Protein AF-A0A7J0CDJ8-F1 (afdb_monomer_lite)

Radius of gyration: 24.96 Å; chains: 1; bounding box: 76×37×46 Å

Organism: NCBI:txid284028

Structure (mmCIF, N/CA/C/O backbone):
data_AF-A0A7J0CDJ8-F1
#
_entry.id   AF-A0A7J0CDJ8-F1
#
loop_
_atom_site.group_PDB
_atom_site.id
_atom_site.type_symbol
_atom_site.label_atom_id
_atom_site.label_alt_id
_atom_site.label_comp_id
_atom_site.label_asym_id
_atom_site.label_entity_id
_atom_sit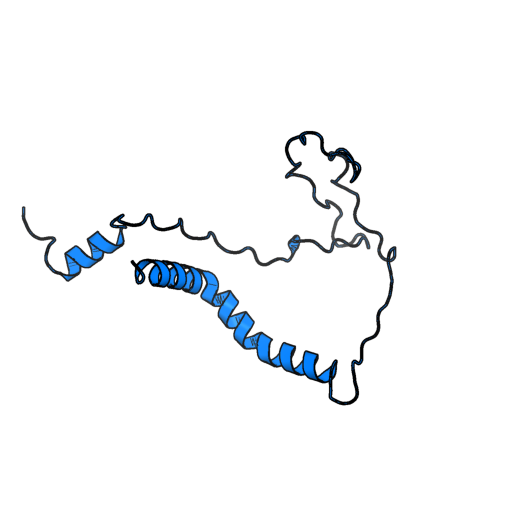e.label_seq_id
_atom_site.pdbx_PDB_ins_code
_atom_site.Cartn_x
_atom_site.Cartn_y
_atom_site.Cartn_z
_atom_site.occupancy
_atom_site.B_iso_or_equiv
_atom_site.auth_seq_id
_atom_site.auth_comp_id
_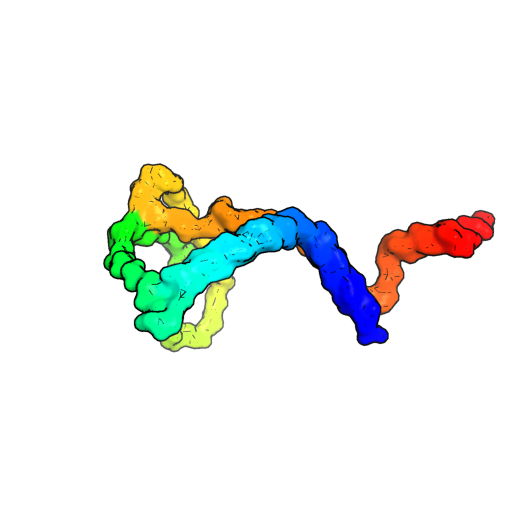atom_site.auth_asym_id
_atom_site.auth_atom_id
_atom_site.pdbx_PDB_model_num
ATOM 1 N N . MET A 1 1 ? 30.421 11.704 -17.267 1.00 54.53 1 MET A N 1
ATOM 2 C CA . MET A 1 1 ? 29.508 11.383 -16.149 1.00 54.53 1 MET A CA 1
ATOM 3 C C . MET A 1 1 ? 28.089 11.197 -16.698 1.00 54.53 1 MET A C 1
ATOM 5 O O . MET A 1 1 ? 27.291 12.108 -16.619 1.00 54.53 1 MET A O 1
ATOM 9 N N . VAL A 1 2 ? 27.813 10.063 -17.357 1.00 60.28 2 VAL A N 1
ATOM 10 C CA . VAL A 1 2 ? 26.460 9.633 -17.811 1.00 60.28 2 VAL A CA 1
ATOM 11 C C . VAL A 1 2 ? 26.430 8.099 -17.899 1.00 60.28 2 VAL A C 1
ATOM 13 O O . VAL A 1 2 ? 25.459 7.470 -17.501 1.00 60.28 2 VAL A O 1
ATOM 16 N N . VAL A 1 3 ? 27.551 7.487 -18.305 1.00 60.47 3 VAL A N 1
ATOM 17 C CA . VAL A 1 3 ? 27.719 6.023 -18.372 1.00 60.47 3 VAL A CA 1
ATOM 18 C C . VAL A 1 3 ? 27.545 5.340 -17.005 1.00 60.47 3 VAL A C 1
ATOM 20 O O . VAL A 1 3 ? 26.930 4.285 -16.938 1.00 60.47 3 VAL A O 1
ATOM 23 N N . ALA A 1 4 ? 27.996 5.962 -15.907 1.00 55.81 4 ALA A N 1
ATOM 24 C CA . ALA A 1 4 ? 27.821 5.424 -14.551 1.00 55.81 4 ALA A CA 1
ATOM 25 C C . ALA A 1 4 ? 26.337 5.257 -14.164 1.00 55.81 4 ALA A C 1
ATOM 27 O O . ALA A 1 4 ? 25.958 4.224 -13.627 1.00 55.81 4 ALA A O 1
ATOM 28 N N . ASN A 1 5 ? 25.478 6.214 -14.537 1.00 61.06 5 ASN A N 1
ATOM 29 C CA . ASN A 1 5 ? 24.036 6.133 -14.277 1.00 61.06 5 ASN A CA 1
ATOM 30 C C . ASN A 1 5 ? 23.378 4.991 -15.070 1.00 61.06 5 ASN A C 1
ATOM 32 O O . ASN A 1 5 ? 22.455 4.337 -14.583 1.00 61.06 5 ASN A O 1
ATOM 36 N N . LEU A 1 6 ? 23.870 4.721 -16.284 1.00 68.00 6 LEU A N 1
ATOM 37 C CA . LEU A 1 6 ? 23.410 3.595 -17.100 1.00 68.00 6 LEU A CA 1
ATOM 38 C C . LEU A 1 6 ? 23.896 2.245 -16.547 1.00 68.00 6 LEU A C 1
ATOM 40 O O . LEU A 1 6 ? 23.146 1.271 -16.613 1.00 68.00 6 LEU A O 1
ATOM 44 N N . LEU A 1 7 ? 25.096 2.183 -15.955 1.00 67.31 7 LEU A N 1
ATOM 45 C CA . LEU A 1 7 ? 25.598 0.977 -15.283 1.00 67.31 7 LEU A CA 1
ATOM 46 C C . LEU A 1 7 ? 24.765 0.634 -14.048 1.00 67.31 7 LEU A C 1
ATOM 48 O O . LEU A 1 7 ? 24.280 -0.489 -13.950 1.00 67.31 7 LEU A O 1
ATOM 52 N N . THR A 1 8 ? 24.496 1.608 -13.175 1.00 66.06 8 THR A N 1
ATOM 53 C CA . THR A 1 8 ? 23.624 1.396 -12.007 1.00 66.06 8 THR A CA 1
ATOM 54 C C . THR A 1 8 ? 22.222 0.958 -12.436 1.00 66.06 8 THR A C 1
ATOM 56 O O . THR A 1 8 ? 21.648 0.039 -11.858 1.00 66.06 8 THR A O 1
ATOM 59 N N . THR A 1 9 ? 21.674 1.549 -13.505 1.00 66.12 9 THR A N 1
ATOM 60 C CA . THR A 1 9 ? 20.367 1.134 -14.049 1.00 66.12 9 THR A CA 1
ATOM 61 C C . THR A 1 9 ? 20.407 -0.304 -14.581 1.00 66.12 9 THR A C 1
ATOM 63 O O . THR A 1 9 ? 19.457 -1.062 -14.383 1.00 66.12 9 THR A O 1
ATOM 66 N N . SER A 1 10 ? 21.518 -0.707 -15.206 1.00 69.94 10 SER A N 1
ATOM 67 C CA . SER A 1 10 ? 21.718 -2.071 -15.708 1.00 69.94 10 SER A CA 1
ATOM 68 C C . SER A 1 10 ? 21.831 -3.090 -14.567 1.00 69.94 10 SER A C 1
ATOM 70 O O . SER A 1 10 ? 21.198 -4.141 -14.625 1.00 69.94 10 SER A O 1
ATOM 72 N N . GLU A 1 11 ? 22.554 -2.771 -13.492 1.00 67.88 11 GLU A N 1
ATOM 73 C CA . GLU A 1 11 ? 22.669 -3.623 -12.296 1.00 67.88 11 GLU A CA 1
ATOM 74 C C . GLU A 1 11 ? 21.319 -3.796 -11.580 1.00 67.88 11 GLU A C 1
ATOM 76 O O . GLU A 1 11 ? 20.941 -4.904 -11.176 1.00 67.88 11 GLU A O 1
ATOM 81 N N . VAL A 1 12 ? 20.530 -2.722 -11.492 1.00 70.56 12 VAL A N 1
ATOM 82 C CA . VAL A 1 12 ? 19.159 -2.781 -10.963 1.00 70.56 12 VAL A CA 1
ATOM 83 C C . VAL A 1 12 ? 18.260 -3.636 -11.861 1.00 70.56 12 VAL A C 1
ATOM 85 O O . VAL A 1 12 ? 17.511 -4.472 -11.355 1.00 70.56 12 VAL A O 1
ATOM 88 N N . ALA A 1 13 ? 18.344 -3.488 -13.185 1.00 72.62 13 ALA A N 1
ATOM 89 C CA . ALA A 1 13 ? 17.556 -4.296 -14.114 1.00 72.62 13 ALA A CA 1
ATOM 90 C C . ALA A 1 13 ? 17.910 -5.792 -14.020 1.00 72.62 13 ALA A C 1
ATOM 92 O O . ALA A 1 13 ? 17.006 -6.626 -13.971 1.00 72.62 13 ALA A O 1
ATOM 93 N N . VAL A 1 14 ? 19.200 -6.137 -13.908 1.00 73.81 14 VAL A N 1
ATOM 94 C CA . VAL A 1 14 ? 19.672 -7.526 -13.740 1.00 73.81 14 VAL A CA 1
ATOM 95 C C . VAL A 1 14 ? 19.138 -8.144 -12.447 1.00 73.81 14 VAL A C 1
ATOM 97 O O . VAL A 1 14 ? 18.567 -9.234 -12.469 1.00 73.81 14 VAL A O 1
ATOM 100 N N . THR A 1 15 ? 19.225 -7.430 -11.322 1.00 71.88 15 THR A N 1
ATOM 101 C CA . THR A 1 15 ? 18.695 -7.923 -10.032 1.00 71.88 15 THR A CA 1
ATOM 102 C C . THR A 1 15 ? 17.163 -8.021 -9.988 1.00 71.88 15 THR A C 1
ATOM 104 O O . THR A 1 15 ? 16.601 -8.623 -9.066 1.00 71.88 15 THR A O 1
ATOM 107 N N . ARG A 1 16 ? 16.466 -7.458 -10.985 1.00 73.06 16 ARG A N 1
ATOM 108 C CA . ARG A 1 16 ? 15.000 -7.425 -11.095 1.00 73.06 16 ARG A CA 1
ATOM 109 C C . ARG A 1 16 ? 14.454 -8.132 -12.342 1.00 73.06 16 ARG A C 1
ATOM 111 O O . ARG A 1 16 ? 13.252 -8.036 -12.574 1.00 73.06 16 ARG A O 1
ATOM 118 N N . GLN A 1 17 ? 15.266 -8.897 -13.080 1.00 79.31 17 GLN A N 1
ATOM 119 C CA . GLN A 1 17 ? 14.851 -9.602 -14.309 1.00 79.31 17 GLN A CA 1
ATOM 120 C C . GLN A 1 17 ? 13.550 -10.393 -14.144 1.00 79.31 17 GLN A C 1
ATOM 122 O O . GLN A 1 17 ? 12.609 -10.174 -14.896 1.00 79.31 17 GLN A O 1
ATOM 127 N N . ARG A 1 18 ? 13.436 -11.211 -13.090 1.00 76.69 18 ARG A N 1
ATOM 128 C CA . ARG A 1 18 ? 12.201 -11.967 -12.802 1.00 76.69 18 ARG A CA 1
ATOM 129 C C . ARG A 1 18 ? 10.969 -11.076 -12.614 1.00 76.69 18 ARG A C 1
ATOM 131 O O . ARG A 1 18 ? 9.868 -11.457 -12.985 1.00 76.69 18 ARG A O 1
ATOM 138 N N . GLY A 1 19 ? 11.142 -9.897 -12.015 1.00 76.06 19 GLY A N 1
ATOM 139 C CA . GLY A 1 19 ? 10.054 -8.933 -11.839 1.00 76.06 19 GLY A CA 1
ATOM 140 C C . GLY A 1 19 ? 9.663 -8.251 -13.149 1.00 76.06 19 GLY A C 1
ATOM 141 O O . GLY A 1 19 ? 8.486 -7.983 -13.362 1.00 76.06 19 GLY A O 1
ATOM 142 N N . LEU A 1 20 ? 10.633 -8.007 -14.033 1.00 83.19 20 LEU A N 1
ATOM 143 C CA . LEU A 1 20 ? 10.390 -7.468 -15.371 1.00 83.19 20 LEU A CA 1
ATOM 144 C C . LEU A 1 20 ? 9.707 -8.496 -16.278 1.00 83.19 20 LEU A C 1
ATOM 146 O O . LEU A 1 20 ? 8.775 -8.137 -16.985 1.00 83.19 20 LEU A O 1
ATOM 150 N N . GLU A 1 21 ? 10.109 -9.765 -16.224 1.00 83.94 21 GLU A N 1
ATOM 151 C CA . GLU A 1 21 ? 9.432 -10.858 -16.934 1.00 83.94 21 GLU A CA 1
ATOM 152 C C . GLU A 1 21 ? 7.970 -10.977 -16.496 1.00 83.94 21 GLU A C 1
ATOM 154 O O . GLU A 1 21 ? 7.069 -10.932 -17.333 1.00 83.94 21 GLU A O 1
ATOM 159 N N . GLU A 1 22 ? 7.721 -11.042 -15.185 1.00 85.75 22 GLU A N 1
ATOM 160 C CA . GLU A 1 22 ? 6.360 -11.101 -14.646 1.00 85.75 22 GLU A CA 1
ATOM 161 C C . GLU A 1 22 ? 5.544 -9.865 -15.047 1.00 85.75 22 GLU A C 1
ATOM 163 O O . GLU A 1 22 ? 4.391 -9.988 -15.463 1.00 85.75 22 GLU A O 1
ATOM 168 N N . LEU A 1 23 ? 6.144 -8.670 -14.992 1.00 86.62 23 LEU A N 1
ATOM 169 C CA . LEU A 1 23 ? 5.497 -7.442 -15.445 1.00 86.62 23 LEU A CA 1
ATOM 170 C C . LEU A 1 23 ? 5.107 -7.538 -16.921 1.00 86.62 23 LEU A C 1
ATOM 172 O O . LEU A 1 23 ? 3.958 -7.274 -17.253 1.00 86.62 23 LEU A O 1
ATOM 176 N N . LEU A 1 24 ? 6.029 -7.930 -17.799 1.00 90.88 24 LEU A N 1
ATOM 177 C CA . LEU A 1 24 ? 5.779 -7.998 -19.240 1.00 90.88 24 LEU A CA 1
ATOM 178 C C . LEU A 1 24 ? 4.738 -9.068 -19.602 1.00 90.88 24 LEU A C 1
ATOM 180 O O . LEU A 1 24 ? 3.965 -8.866 -20.536 1.00 90.88 24 LEU A O 1
ATOM 184 N N . VAL A 1 25 ? 4.657 -10.160 -18.837 1.00 91.69 25 VAL A N 1
ATOM 185 C CA . VAL A 1 25 ? 3.618 -11.192 -18.998 1.00 91.69 25 VAL A CA 1
ATOM 186 C C . VAL A 1 25 ? 2.251 -10.700 -18.510 1.00 91.69 25 VAL A C 1
ATOM 188 O O . VAL A 1 25 ? 1.229 -10.972 -19.142 1.00 91.69 25 VAL A O 1
ATOM 191 N N . LYS A 1 26 ? 2.199 -9.977 -17.386 1.00 89.94 26 LYS A N 1
ATOM 192 C CA . LYS A 1 26 ? 0.935 -9.528 -16.777 1.00 89.94 26 LYS A CA 1
ATOM 193 C C . LYS A 1 26 ? 0.390 -8.240 -17.386 1.00 89.94 26 LYS A C 1
ATOM 195 O O . LYS A 1 26 ? -0.827 -8.052 -17.397 1.00 89.94 26 LYS A O 1
ATOM 200 N N . LEU A 1 27 ? 1.258 -7.368 -17.895 1.00 91.69 27 LEU A N 1
ATOM 201 C CA . LEU A 1 27 ? 0.898 -6.028 -18.355 1.00 91.69 27 LEU A CA 1
ATOM 202 C C . LEU A 1 27 ? -0.201 -6.031 -19.433 1.00 91.69 27 LEU A C 1
ATOM 204 O O . LEU A 1 27 ? -1.160 -5.277 -19.260 1.00 91.69 27 LEU A O 1
ATOM 208 N N . PRO A 1 28 ? -0.166 -6.883 -20.480 1.00 91.06 28 PRO A N 1
ATOM 209 C CA . PRO A 1 28 ? -1.231 -6.907 -21.484 1.00 91.06 28 PRO A CA 1
ATOM 210 C C . PRO A 1 28 ? -2.594 -7.292 -20.901 1.00 91.06 28 PRO A C 1
ATOM 212 O O . PRO A 1 28 ? -3.606 -6.682 -21.235 1.00 91.06 28 PRO A O 1
ATOM 215 N N . ALA A 1 29 ? -2.628 -8.269 -19.990 1.00 89.50 29 ALA A N 1
ATOM 216 C CA . ALA A 1 29 ? -3.866 -8.701 -19.346 1.00 89.50 29 ALA A CA 1
ATOM 217 C C . ALA A 1 29 ? -4.462 -7.595 -18.461 1.00 89.50 29 ALA A C 1
ATOM 219 O O . ALA A 1 29 ? -5.671 -7.373 -18.475 1.00 89.50 29 ALA A O 1
ATOM 220 N N . VAL A 1 30 ? -3.614 -6.865 -17.729 1.00 87.50 30 VAL A N 1
ATOM 221 C CA . VAL A 1 30 ? -4.039 -5.713 -16.917 1.00 87.50 30 VAL A CA 1
ATOM 222 C C . VAL A 1 30 ? -4.549 -4.574 -17.802 1.00 87.50 30 VAL A C 1
ATOM 224 O O . VAL A 1 30 ? -5.585 -3.989 -17.493 1.00 87.50 30 VAL A O 1
ATOM 227 N N . ALA A 1 31 ? -3.872 -4.285 -18.916 1.00 88.00 31 ALA A N 1
ATOM 228 C CA . ALA A 1 31 ? -4.306 -3.264 -19.868 1.00 88.00 31 ALA A CA 1
ATOM 229 C C . ALA A 1 31 ? -5.679 -3.598 -20.480 1.00 88.00 31 ALA A C 1
ATOM 231 O O . ALA A 1 31 ? -6.560 -2.741 -20.514 1.00 88.00 31 ALA A O 1
ATOM 232 N N . ALA A 1 32 ? -5.890 -4.854 -20.886 1.00 87.38 32 ALA A N 1
ATOM 233 C CA . ALA A 1 32 ? -7.174 -5.322 -21.407 1.00 87.38 32 ALA A CA 1
ATOM 234 C C . ALA A 1 32 ? -8.294 -5.245 -20.354 1.00 87.38 32 ALA A C 1
ATOM 236 O O . ALA A 1 32 ? -9.395 -4.784 -20.653 1.00 87.38 32 ALA A O 1
ATOM 237 N N . ALA A 1 33 ? -8.011 -5.637 -19.107 1.00 84.12 33 ALA A N 1
ATOM 238 C CA . ALA A 1 33 ? -8.964 -5.499 -18.007 1.00 84.12 33 ALA A CA 1
ATOM 239 C C . ALA A 1 33 ? -9.325 -4.025 -17.746 1.00 84.12 33 ALA A C 1
ATOM 241 O O . ALA A 1 33 ? -10.499 -3.705 -17.565 1.00 84.12 33 ALA A O 1
ATOM 242 N N . GLY A 1 34 ? -8.341 -3.121 -17.794 1.00 81.06 34 GLY A N 1
ATOM 243 C CA . GLY A 1 34 ? -8.564 -1.678 -17.679 1.00 81.06 34 GLY A CA 1
ATOM 244 C C . GLY A 1 34 ? -9.479 -1.133 -18.778 1.00 81.06 34 GLY A C 1
ATOM 245 O O . GLY A 1 34 ? -10.459 -0.463 -18.467 1.00 81.06 34 GLY A O 1
ATOM 246 N N . ALA A 1 35 ? -9.223 -1.495 -20.037 1.00 82.44 35 ALA A N 1
ATOM 247 C CA . ALA A 1 35 ? -10.055 -1.097 -21.176 1.00 82.44 35 ALA A CA 1
ATOM 248 C C . ALA A 1 35 ? -11.487 -1.666 -21.114 1.00 82.44 35 ALA A C 1
ATOM 250 O O . ALA A 1 35 ? -12.413 -1.075 -21.650 1.00 82.44 35 ALA A O 1
ATOM 251 N N . SER A 1 36 ? -11.695 -2.801 -20.438 1.00 81.00 36 SER A N 1
ATOM 252 C CA . SER A 1 36 ? -13.047 -3.332 -20.195 1.00 81.00 36 SER A CA 1
ATOM 253 C C . SER A 1 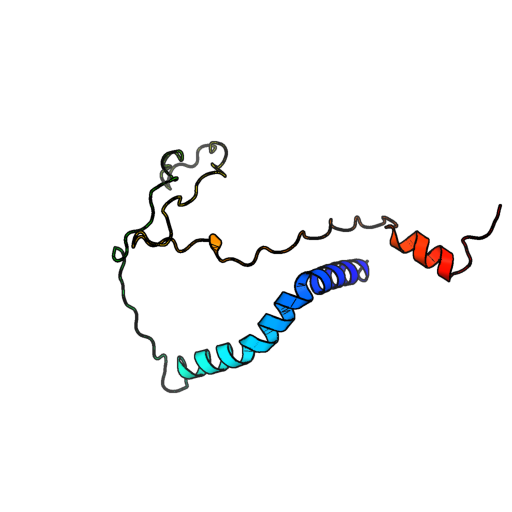36 ? -13.802 -2.608 -19.073 1.00 81.00 36 SER A C 1
ATOM 255 O O . SER A 1 36 ? -15.025 -2.698 -18.994 1.00 81.00 36 SER A O 1
ATOM 257 N N . ALA A 1 37 ? -13.075 -1.922 -18.188 1.00 84.00 37 ALA A N 1
ATOM 258 C CA . ALA A 1 37 ? -13.641 -1.161 -17.082 1.00 84.00 37 ALA A CA 1
ATOM 259 C C . ALA A 1 37 ? -13.867 0.312 -17.443 1.00 84.00 37 ALA A C 1
ATOM 261 O O . ALA A 1 37 ? -14.699 0.957 -16.814 1.00 84.00 37 ALA A O 1
ATOM 262 N N . VAL A 1 38 ? -13.127 0.854 -18.413 1.00 88.00 38 VAL A N 1
ATOM 263 C CA . VAL A 1 38 ? -13.264 2.231 -18.897 1.00 88.00 38 VAL A CA 1
ATOM 264 C C . VAL A 1 38 ? -13.171 2.226 -20.417 1.00 88.00 38 VAL A C 1
ATOM 266 O O . VAL A 1 38 ? -12.116 1.919 -20.971 1.00 88.00 38 VAL A O 1
ATOM 269 N N . ASP A 1 39 ? -14.270 2.587 -21.065 1.00 86.25 39 ASP A N 1
ATOM 270 C CA . ASP A 1 39 ? -14.408 2.682 -22.517 1.00 86.25 39 ASP A CA 1
ATOM 271 C C . ASP A 1 39 ? -15.044 4.031 -22.911 1.00 86.25 39 ASP A C 1
ATOM 273 O O . ASP A 1 39 ? -15.229 4.919 -22.072 1.00 86.25 39 ASP A O 1
ATOM 277 N N . ASP A 1 40 ? -15.356 4.198 -24.197 1.00 86.50 40 ASP A N 1
ATOM 278 C CA . ASP A 1 40 ? -15.960 5.421 -24.741 1.00 86.50 40 ASP A CA 1
ATOM 279 C C . ASP A 1 40 ? -17.381 5.690 -24.196 1.00 86.50 40 ASP A C 1
ATOM 281 O O . ASP A 1 40 ? -17.882 6.812 -24.295 1.00 86.50 40 ASP A O 1
ATOM 285 N N . GLU A 1 41 ? -18.033 4.682 -23.606 1.00 86.75 41 GLU A N 1
ATOM 286 C CA . GLU A 1 41 ? -19.376 4.764 -23.017 1.00 86.75 41 GLU A CA 1
ATOM 287 C C . GLU A 1 41 ? -19.316 5.136 -21.525 1.00 86.75 41 GLU A C 1
ATOM 289 O O . GLU A 1 41 ? -20.301 5.620 -20.956 1.00 86.75 41 GLU A O 1
ATOM 294 N N . GLY A 1 42 ? -18.151 4.967 -20.890 1.00 84.94 42 GLY A N 1
ATOM 295 C CA . GLY A 1 42 ? -17.851 5.445 -19.546 1.00 84.94 42 GLY A CA 1
ATOM 296 C C . GLY A 1 42 ? -17.132 4.415 -18.675 1.00 84.94 42 GLY A C 1
ATOM 297 O O . GLY A 1 42 ? -16.541 3.444 -19.139 1.00 84.94 42 GLY A O 1
ATOM 298 N N . ALA A 1 43 ? -17.154 4.645 -17.360 1.00 88.25 43 ALA A N 1
ATOM 299 C CA . ALA A 1 43 ? -16.516 3.762 -16.388 1.00 88.25 43 ALA A CA 1
ATOM 300 C C . ALA A 1 43 ? -17.527 2.774 -15.782 1.00 88.25 43 ALA A C 1
ATOM 302 O O . ALA A 1 43 ? -18.541 3.171 -15.205 1.00 88.25 43 ALA A O 1
ATOM 303 N N . ARG A 1 44 ? -17.216 1.478 -15.855 1.00 83.75 44 ARG A N 1
ATOM 304 C CA . ARG A 1 44 ? -17.993 0.361 -15.309 1.00 83.75 44 ARG A CA 1
ATOM 305 C C . ARG A 1 44 ? -17.267 -0.231 -14.103 1.00 83.75 44 ARG A C 1
ATOM 307 O O . ARG A 1 44 ? -16.433 -1.123 -14.233 1.00 83.75 44 ARG A O 1
ATOM 314 N N . PHE A 1 45 ? -17.593 0.254 -12.906 1.00 80.69 45 PHE A N 1
ATOM 315 C CA . PHE A 1 45 ? -17.084 -0.309 -11.652 1.00 80.69 45 PHE A CA 1
ATOM 316 C C . PHE A 1 45 ? -18.153 -0.313 -10.555 1.00 80.69 45 PHE A C 1
ATOM 318 O O . PHE A 1 45 ? -19.001 0.573 -10.483 1.00 80.69 45 PHE A O 1
ATOM 325 N N . GLY A 1 46 ? -18.100 -1.323 -9.683 1.00 80.69 46 GLY A N 1
ATOM 326 C CA . GLY A 1 46 ? -18.912 -1.414 -8.470 1.00 80.69 46 GLY A CA 1
ATOM 327 C C . GLY A 1 46 ? -18.025 -1.317 -7.233 1.00 80.69 46 GLY A C 1
ATOM 328 O O . GLY A 1 46 ? -16.977 -1.959 -7.172 1.00 80.69 46 GLY A O 1
ATOM 329 N N . MET A 1 47 ? -18.433 -0.521 -6.244 1.00 76.62 47 MET A N 1
ATOM 330 C CA . MET A 1 47 ? -17.737 -0.403 -4.961 1.00 76.62 47 MET A CA 1
ATOM 331 C C . MET A 1 47 ? -18.591 -1.016 -3.853 1.00 76.62 47 MET A C 1
ATOM 333 O O . MET A 1 47 ? -19.752 -0.653 -3.690 1.00 76.62 47 MET A O 1
ATOM 337 N N . SER A 1 48 ? -17.998 -1.916 -3.069 1.00 78.75 48 SER A N 1
ATOM 338 C CA . SER A 1 48 ? -18.583 -2.407 -1.821 1.00 78.75 48 SER A CA 1
ATOM 339 C C . SER A 1 48 ? -17.826 -1.791 -0.651 1.00 78.75 48 SER A C 1
ATOM 341 O O . SER A 1 48 ? -16.639 -2.057 -0.463 1.00 78.75 48 SER A O 1
ATOM 343 N N . VAL A 1 49 ? -18.492 -0.927 0.112 1.00 74.06 49 VAL A N 1
ATOM 344 C CA . VAL A 1 49 ? -17.895 -0.218 1.250 1.00 74.06 49 VAL A CA 1
ATOM 345 C C . VAL A 1 49 ? -18.001 -1.044 2.533 1.00 74.06 49 VAL A C 1
ATOM 347 O O . VAL A 1 49 ? -18.748 -0.722 3.453 1.00 74.06 49 VAL A O 1
ATOM 350 N N . THR A 1 50 ? -17.243 -2.136 2.613 1.00 72.69 50 THR A N 1
ATOM 351 C CA . THR A 1 50 ? -17.204 -2.989 3.810 1.00 72.69 50 THR A CA 1
ATOM 352 C C . THR A 1 50 ? -16.145 -2.519 4.811 1.00 72.69 50 THR A C 1
ATOM 354 O O . THR A 1 50 ? -15.175 -3.214 5.107 1.00 72.69 50 THR A O 1
ATOM 357 N N . PHE A 1 51 ? -16.325 -1.315 5.364 1.00 70.50 51 PHE A N 1
ATOM 358 C CA . PHE A 1 51 ? -15.362 -0.705 6.301 1.00 70.50 51 PHE A CA 1
ATOM 359 C C . PHE A 1 51 ? -15.076 -1.553 7.550 1.00 70.50 51 PHE A C 1
ATOM 361 O O . PHE A 1 51 ? -14.000 -1.447 8.138 1.00 70.50 51 PHE A O 1
ATOM 368 N N . PHE A 1 52 ? -16.026 -2.402 7.942 1.00 72.25 52 PHE A N 1
ATOM 369 C CA . PHE A 1 52 ? -15.935 -3.249 9.130 1.00 72.25 52 PHE A CA 1
ATOM 370 C C . PHE A 1 52 ? -16.100 -4.738 8.816 1.00 72.25 52 PHE A C 1
ATOM 372 O O . PHE A 1 52 ? -16.208 -5.542 9.738 1.00 72.25 52 PHE A O 1
ATOM 379 N N . GLU A 1 53 ? -16.082 -5.115 7.534 1.00 74.69 53 GLU A N 1
ATOM 380 C CA . GLU A 1 53 ? -16.297 -6.497 7.111 1.00 74.69 53 GLU A CA 1
ATOM 381 C C . GLU A 1 53 ? -15.264 -6.929 6.050 1.00 74.69 53 GLU A C 1
ATOM 383 O O . GLU A 1 53 ? -15.423 -6.664 4.854 1.00 74.69 53 GLU A O 1
ATOM 388 N N . PRO A 1 54 ? -14.172 -7.596 6.461 1.00 74.44 54 PRO A N 1
ATOM 389 C CA . PRO A 1 54 ? -13.790 -7.887 7.844 1.00 74.44 54 PRO A CA 1
ATOM 390 C C . PRO A 1 54 ? -13.132 -6.708 8.575 1.00 74.44 54 PRO A C 1
ATOM 392 O O . PRO A 1 54 ? -12.494 -5.850 7.956 1.00 74.44 54 PRO A O 1
ATOM 395 N N . LEU A 1 55 ? -13.243 -6.717 9.910 1.00 81.69 55 LEU A N 1
ATOM 396 C CA . LEU A 1 55 ? -12.625 -5.729 10.798 1.00 81.69 55 LEU A CA 1
ATOM 397 C C . LEU A 1 55 ? -11.108 -5.601 10.545 1.00 81.69 55 LEU A C 1
ATOM 399 O O . LEU A 1 55 ? -10.439 -6.602 10.251 1.00 81.69 55 LEU A O 1
ATOM 403 N N . PRO A 1 56 ? -10.541 -4.387 10.682 1.00 79.69 56 PRO A N 1
ATOM 404 C CA . PRO A 1 56 ? -9.104 -4.179 10.571 1.00 79.69 56 PRO A CA 1
ATOM 405 C C . PRO A 1 56 ? -8.353 -4.844 11.731 1.00 79.69 56 PRO A C 1
ATOM 407 O O . PRO A 1 56 ? -8.832 -4.916 12.863 1.00 79.69 56 PRO A O 1
ATOM 410 N N . CYS A 1 57 ? -7.132 -5.300 11.459 1.00 83.25 57 CYS A N 1
ATOM 411 C CA . CYS A 1 57 ? -6.265 -5.870 12.481 1.00 83.25 57 CYS A CA 1
ATOM 412 C C . CYS A 1 57 ? -5.703 -4.794 13.419 1.00 83.25 57 CYS A C 1
ATOM 414 O O . CYS A 1 57 ? -4.981 -3.901 12.983 1.00 83.25 57 CYS A O 1
ATOM 416 N N . THR A 1 58 ? -5.968 -4.924 14.718 1.00 87.19 58 THR A N 1
ATOM 417 C CA . THR A 1 58 ? -5.409 -4.052 15.769 1.00 87.19 58 THR A CA 1
ATOM 418 C C . THR A 1 58 ? -4.334 -4.747 16.613 1.00 87.19 58 THR A C 1
ATOM 420 O O . THR A 1 58 ? -3.536 -4.091 17.288 1.00 87.19 58 THR A O 1
ATOM 423 N N . ALA A 1 59 ? -4.257 -6.078 16.551 1.00 88.69 59 ALA A N 1
ATOM 424 C CA . ALA A 1 59 ? -3.265 -6.861 17.274 1.00 88.69 59 ALA A CA 1
ATOM 425 C C . ALA A 1 59 ? -1.841 -6.528 16.796 1.00 88.69 59 ALA A C 1
ATOM 427 O O . ALA A 1 59 ? -1.553 -6.595 15.604 1.00 88.69 59 ALA A O 1
ATOM 428 N N . GLY A 1 60 ? -0.938 -6.217 17.733 1.00 88.12 60 GLY A N 1
ATOM 429 C CA . GLY A 1 60 ? 0.463 -5.869 17.446 1.00 88.12 60 GLY A CA 1
ATOM 430 C C . GLY A 1 60 ? 0.746 -4.368 17.286 1.00 88.12 60 GLY A C 1
ATOM 431 O O . GLY A 1 60 ? 1.910 -3.977 17.200 1.00 88.12 60 GLY A O 1
ATOM 432 N N . TYR A 1 61 ? -0.288 -3.517 17.333 1.00 88.00 61 TYR A N 1
ATOM 433 C CA . TYR A 1 61 ? -0.150 -2.052 17.281 1.00 88.00 61 TYR A CA 1
ATOM 434 C C . TYR A 1 61 ? -0.155 -1.364 18.655 1.00 88.00 61 TYR A C 1
ATOM 436 O O . TYR A 1 61 ? 0.187 -0.190 18.742 1.00 88.00 61 TYR A O 1
ATOM 444 N N . GLY A 1 62 ? -0.478 -2.079 19.740 1.00 88.50 62 GLY A N 1
ATOM 445 C CA . GLY A 1 62 ? -0.622 -1.497 21.086 1.00 88.50 62 GLY A CA 1
ATOM 446 C C . GLY A 1 62 ? 0.647 -0.870 21.684 1.00 88.50 62 GLY A C 1
ATOM 447 O O . GLY A 1 62 ? 0.555 -0.120 22.646 1.00 88.50 62 GLY A O 1
ATOM 448 N N . GLY A 1 63 ? 1.826 -1.141 21.114 1.00 86.88 63 GLY A N 1
ATOM 449 C C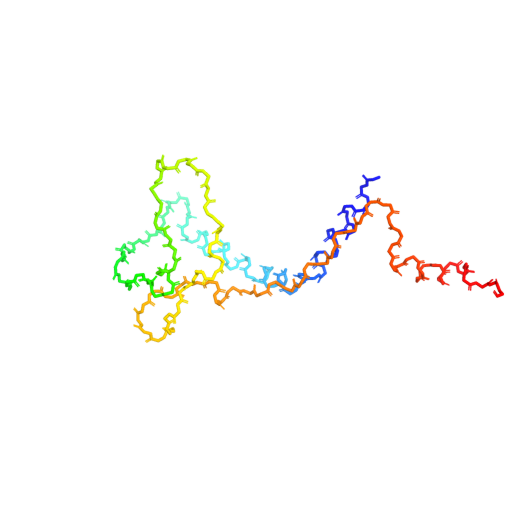A . GLY A 1 63 ? 3.085 -0.493 21.504 1.00 86.88 63 GLY A CA 1
ATOM 450 C C . GLY A 1 63 ? 3.328 0.871 20.846 1.00 86.88 63 GLY A C 1
ATOM 451 O O . GLY A 1 63 ? 4.371 1.476 21.080 1.00 86.88 63 GLY A O 1
ATOM 452 N N . THR A 1 64 ? 2.418 1.338 19.988 1.00 87.81 64 THR A N 1
ATOM 453 C CA . THR A 1 64 ? 2.517 2.639 19.321 1.00 87.81 64 THR A CA 1
ATOM 454 C C . THR A 1 64 ? 1.661 3.660 20.060 1.00 87.81 64 THR A C 1
ATOM 456 O O . THR A 1 64 ? 0.447 3.504 20.169 1.00 87.81 64 THR A O 1
ATOM 459 N N . THR A 1 65 ? 2.285 4.733 20.539 1.00 86.69 65 THR A N 1
ATOM 460 C CA . THR A 1 65 ? 1.565 5.853 21.151 1.00 86.69 65 THR A CA 1
ATOM 461 C C . THR A 1 65 ? 0.783 6.615 20.086 1.00 86.69 65 THR A C 1
ATOM 463 O O . THR A 1 65 ? 1.352 7.040 19.079 1.00 86.69 65 THR A O 1
ATOM 466 N N . TYR A 1 66 ? -0.514 6.812 20.316 1.00 86.06 66 TYR A N 1
ATOM 467 C CA . TYR A 1 66 ? -1.349 7.648 19.459 1.00 86.06 66 TYR A CA 1
ATOM 468 C C . TYR A 1 66 ? -0.855 9.100 19.482 1.00 86.06 66 TYR A C 1
ATOM 470 O O . TYR A 1 66 ? -0.661 9.674 20.554 1.00 86.06 66 TYR A O 1
ATOM 478 N N . ARG A 1 67 ? -0.692 9.699 18.299 1.00 87.19 67 ARG A N 1
ATOM 479 C CA . ARG A 1 67 ? -0.465 11.138 18.138 1.00 87.19 67 ARG A CA 1
ATOM 480 C C . ARG A 1 67 ? -1.598 11.752 17.341 1.00 87.19 67 ARG A C 1
ATOM 482 O O . ARG A 1 67 ? -2.053 11.191 16.348 1.00 87.19 67 ARG A O 1
ATOM 489 N N . ASN A 1 68 ? -2.043 12.913 17.799 1.00 89.56 68 ASN A N 1
ATOM 490 C CA . ASN A 1 68 ? -3.041 13.696 17.094 1.00 89.56 68 ASN A CA 1
ATOM 491 C C . ASN A 1 68 ? -2.414 14.347 15.847 1.00 89.56 68 ASN A C 1
ATOM 493 O O . ASN A 1 68 ? -1.250 14.729 15.879 1.00 89.56 68 ASN A O 1
ATOM 497 N N . GLY A 1 69 ? -3.183 14.520 14.769 1.00 86.69 69 GLY A N 1
ATOM 498 C CA . GLY A 1 69 ? -2.693 15.153 13.535 1.00 86.69 69 GLY A CA 1
ATOM 499 C C . GLY A 1 69 ? -2.314 16.635 13.673 1.00 86.69 69 GLY A C 1
ATOM 500 O O . GLY A 1 69 ? -1.660 17.176 12.790 1.00 86.69 69 GLY A O 1
ATOM 501 N N . LEU A 1 70 ? -2.707 17.287 14.770 1.00 94.12 70 LEU A N 1
ATOM 502 C CA . LEU A 1 70 ? -2.328 18.664 15.099 1.00 94.12 70 LEU A CA 1
ATOM 503 C C . LEU A 1 70 ? -1.052 18.747 15.954 1.00 94.12 70 LEU A C 1
ATOM 505 O O . LEU A 1 70 ? -0.562 19.843 16.214 1.00 94.12 70 LEU A O 1
ATOM 509 N N . ASP A 1 71 ? -0.522 17.612 16.415 1.00 88.19 71 ASP A N 1
ATOM 510 C CA . ASP A 1 71 ? 0.702 17.561 17.209 1.00 88.19 71 ASP A CA 1
ATOM 511 C C . ASP A 1 71 ? 1.935 17.637 16.297 1.00 88.19 71 ASP A C 1
ATOM 513 O O . ASP A 1 71 ? 2.301 16.672 15.626 1.00 88.19 71 ASP A O 1
ATOM 517 N N . THR A 1 72 ? 2.577 18.804 16.287 1.00 90.00 72 THR A N 1
ATOM 518 C CA . THR A 1 72 ? 3.792 19.095 15.509 1.00 90.00 72 THR A CA 1
ATOM 519 C C . THR A 1 72 ? 5.073 19.021 16.344 1.00 90.00 72 THR A C 1
ATOM 521 O O . THR A 1 72 ? 6.147 19.399 15.870 1.00 90.00 72 THR A O 1
ATOM 524 N N . THR A 1 73 ? 4.991 18.549 17.593 1.00 89.94 73 THR A N 1
ATOM 525 C CA . THR A 1 73 ? 6.171 18.405 18.454 1.00 89.94 73 THR A CA 1
ATOM 526 C C . THR A 1 73 ? 7.104 17.301 17.937 1.00 89.94 73 THR A C 1
ATOM 528 O O . THR A 1 73 ? 6.653 16.383 17.245 1.00 89.94 73 THR A O 1
ATOM 531 N N . PRO A 1 74 ? 8.409 17.335 18.277 1.00 87.62 74 PRO A N 1
ATOM 532 C CA . PRO A 1 74 ? 9.344 16.284 17.884 1.00 87.62 74 PRO A CA 1
ATOM 533 C C . PRO A 1 74 ? 8.819 14.880 18.228 1.00 87.62 74 PRO A C 1
ATOM 535 O O . PRO A 1 74 ? 8.367 14.617 19.351 1.00 87.62 74 PRO A O 1
ATOM 538 N N . SER A 1 75 ? 8.854 13.971 17.247 1.00 79.94 75 SER A N 1
ATOM 539 C CA . SER A 1 75 ? 8.315 12.624 17.422 1.00 79.94 75 SER A CA 1
ATOM 540 C C . SER A 1 75 ? 9.273 11.733 18.209 1.00 79.94 75 SER A C 1
ATOM 542 O O . SER A 1 75 ? 10.493 11.830 18.088 1.00 79.94 75 SER A O 1
ATOM 544 N N . ALA A 1 76 ? 8.713 10.788 18.968 1.00 82.38 76 ALA A N 1
ATOM 545 C CA . ALA A 1 76 ? 9.490 9.648 19.437 1.00 82.38 76 ALA A CA 1
ATOM 546 C C . ALA A 1 76 ? 9.989 8.829 18.224 1.00 82.38 76 ALA A C 1
ATOM 548 O O . ALA A 1 76 ? 9.410 8.945 17.134 1.00 82.38 76 ALA A O 1
ATOM 549 N N . PRO A 1 77 ? 11.028 7.991 18.388 1.00 86.50 77 PRO A N 1
ATOM 550 C CA . PRO A 1 77 ? 11.451 7.074 17.339 1.00 86.50 77 PRO A CA 1
ATOM 551 C C . PRO A 1 77 ? 10.281 6.216 16.841 1.00 86.50 77 PRO A C 1
ATOM 553 O O . PRO A 1 77 ? 9.476 5.722 17.634 1.00 86.50 77 PRO A O 1
ATOM 556 N N . VAL A 1 78 ? 10.191 6.031 15.523 1.00 87.06 78 VAL A N 1
ATOM 557 C CA . VAL A 1 78 ? 9.137 5.224 14.897 1.00 87.06 78 VAL A CA 1
ATOM 558 C C . VAL A 1 78 ? 9.203 3.786 15.412 1.00 87.06 78 VAL A C 1
ATOM 560 O O . VAL A 1 78 ? 10.259 3.151 15.396 1.00 87.06 78 VAL A O 1
ATOM 563 N N . ASN A 1 79 ? 8.056 3.243 15.828 1.00 87.50 79 ASN A N 1
ATOM 564 C CA . ASN A 1 79 ? 7.946 1.840 16.206 1.00 87.50 79 ASN A CA 1
ATOM 565 C C . ASN A 1 79 ? 8.017 0.940 14.960 1.00 87.50 79 ASN A C 1
ATOM 567 O O . ASN A 1 79 ? 7.000 0.598 14.359 1.00 87.50 79 ASN A O 1
ATOM 571 N N . THR A 1 80 ? 9.222 0.502 14.602 1.00 88.44 80 THR A N 1
ATOM 572 C CA . THR A 1 80 ? 9.470 -0.400 13.462 1.00 88.44 80 THR A CA 1
ATOM 573 C C . THR A 1 80 ? 8.963 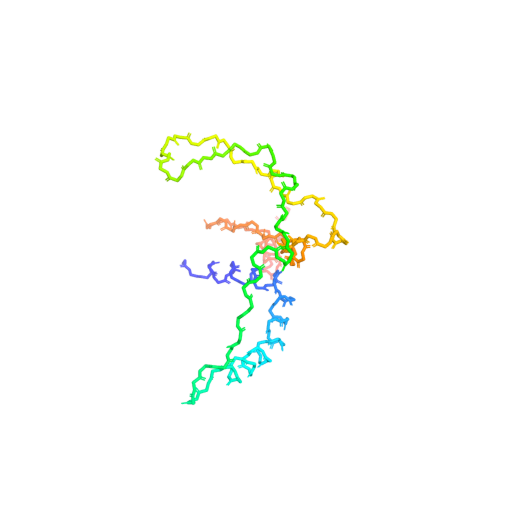-1.828 13.679 1.00 88.44 80 THR A C 1
ATOM 575 O O . THR A 1 80 ? 8.958 -2.629 12.746 1.00 88.44 80 THR A O 1
ATOM 578 N N . ARG A 1 81 ? 8.520 -2.169 14.898 1.00 86.00 81 ARG A N 1
ATOM 579 C CA . ARG A 1 81 ? 7.929 -3.479 15.213 1.00 86.00 81 ARG A CA 1
ATOM 580 C C . ARG A 1 81 ? 6.408 -3.500 15.054 1.00 86.00 81 ARG A C 1
ATOM 582 O O . ARG A 1 81 ? 5.832 -4.581 15.161 1.00 86.00 81 ARG A O 1
ATOM 589 N N . ALA A 1 82 ? 5.766 -2.353 14.819 1.00 88.06 82 ALA A N 1
ATOM 590 C CA . ALA A 1 82 ? 4.321 -2.263 14.640 1.00 88.06 82 ALA A CA 1
ATOM 591 C C . ALA A 1 82 ? 3.885 -3.003 13.365 1.00 88.06 82 ALA A C 1
ATOM 593 O O . ALA A 1 82 ? 4.217 -2.605 12.249 1.00 88.06 82 ALA A O 1
ATOM 594 N N . ARG A 1 83 ? 3.141 -4.097 13.539 1.00 85.44 83 ARG A N 1
ATOM 595 C CA . ARG A 1 83 ? 2.572 -4.907 12.454 1.00 85.44 83 ARG A CA 1
ATOM 596 C C . ARG A 1 83 ? 1.385 -5.703 12.969 1.00 85.44 83 ARG A C 1
ATOM 598 O O . ARG A 1 83 ? 1.345 -6.038 14.151 1.00 85.44 83 ARG A O 1
ATOM 605 N N . CYS A 1 84 ? 0.480 -6.071 12.069 1.00 85.56 84 CYS A N 1
ATOM 606 C CA . CYS A 1 84 ? -0.546 -7.051 12.389 1.00 85.56 84 CYS A CA 1
ATOM 607 C C . CYS A 1 84 ? 0.095 -8.403 12.750 1.00 85.56 84 CYS A C 1
ATOM 609 O O . CYS A 1 84 ? 0.920 -8.916 11.992 1.00 85.56 84 CYS A O 1
ATOM 611 N N . VAL A 1 85 ? -0.293 -8.975 13.894 1.00 87.19 85 VAL A N 1
ATOM 612 C CA . VAL A 1 85 ? 0.155 -10.311 14.348 1.00 87.19 85 VAL A CA 1
ATOM 613 C C . VAL A 1 85 ? -0.951 -11.370 14.323 1.00 87.19 85 VAL A C 1
ATOM 615 O O . VAL A 1 85 ? -0.710 -12.516 14.696 1.00 87.19 85 VAL A O 1
ATOM 618 N N . SER A 1 86 ? -2.163 -11.012 13.889 1.00 85.62 86 SER A N 1
ATOM 619 C CA . SER A 1 86 ? -3.263 -11.968 13.738 1.00 85.62 86 SER A CA 1
ATOM 620 C C . SER A 1 86 ? -2.951 -13.019 12.669 1.00 85.62 86 SER A C 1
ATOM 622 O O . SER A 1 86 ? -2.363 -12.715 11.631 1.00 85.62 86 SER A O 1
ATOM 624 N N . SER A 1 87 ? -3.379 -14.262 12.904 1.00 82.44 87 SER A N 1
ATOM 625 C CA . SER A 1 87 ? -3.226 -15.347 11.928 1.00 82.44 87 SER A CA 1
ATOM 626 C C . SER A 1 87 ? -4.107 -15.112 10.685 1.00 82.44 87 SER A C 1
ATOM 628 O O . SER A 1 87 ? -5.241 -14.640 10.836 1.00 82.44 87 SER A O 1
ATOM 630 N N . PRO A 1 88 ? -3.653 -15.478 9.466 1.00 72.62 88 PRO A N 1
ATOM 631 C CA . PRO A 1 88 ? -4.420 -15.296 8.231 1.00 72.62 88 PRO A CA 1
ATOM 632 C C . PRO A 1 88 ? -5.803 -15.963 8.194 1.00 72.62 88 PRO A C 1
ATOM 634 O O . PRO A 1 88 ? -6.659 -15.537 7.427 1.00 72.62 88 PRO A O 1
ATOM 637 N N . GLY A 1 89 ? -6.046 -16.981 9.027 1.00 73.12 89 GLY A N 1
ATOM 638 C CA . GLY A 1 89 ? -7.325 -17.703 9.096 1.00 73.12 89 GLY A CA 1
ATOM 639 C C . GLY A 1 89 ? -8.361 -17.112 10.060 1.00 73.12 89 GLY A C 1
ATOM 640 O O . GLY A 1 89 ? -9.396 -17.725 10.282 1.00 73.12 89 GLY A O 1
ATOM 641 N N . THR A 1 90 ? -8.090 -15.956 10.670 1.00 74.94 90 THR A N 1
ATOM 642 C CA . THR A 1 90 ? -8.935 -15.388 11.743 1.00 74.94 90 THR A CA 1
ATOM 643 C C . THR A 1 90 ? -10.168 -14.629 11.248 1.00 74.94 90 THR A C 1
ATOM 645 O O . THR A 1 90 ? -10.931 -14.124 12.064 1.00 74.94 90 THR A O 1
ATOM 648 N N . GLY A 1 91 ? -10.362 -14.504 9.931 1.00 72.38 91 GLY A N 1
ATOM 649 C CA . GLY A 1 91 ? -11.433 -13.678 9.365 1.00 72.38 91 GLY A CA 1
ATOM 650 C C . GLY A 1 91 ? -11.230 -12.176 9.587 1.00 72.38 91 GLY A C 1
ATOM 651 O O . GLY A 1 91 ? -12.142 -11.406 9.335 1.00 72.38 91 GLY A O 1
ATOM 652 N N . ILE A 1 92 ? -10.050 -11.749 10.047 1.00 77.06 92 ILE A N 1
ATOM 653 C CA . ILE A 1 92 ? -9.636 -10.345 10.165 1.00 77.06 92 ILE A CA 1
ATOM 654 C C . ILE A 1 92 ? -8.932 -9.937 8.871 1.00 77.06 92 ILE A C 1
ATOM 656 O O . ILE A 1 92 ? -8.204 -10.733 8.273 1.00 77.06 92 ILE A O 1
ATOM 660 N N . ASN A 1 93 ? -9.103 -8.681 8.449 1.00 70.31 93 ASN A N 1
ATOM 661 C CA . ASN A 1 93 ? -8.385 -8.131 7.301 1.00 70.31 93 ASN A CA 1
ATOM 662 C C . ASN A 1 93 ? -6.878 -8.047 7.616 1.00 70.31 93 ASN A C 1
ATOM 664 O O . ASN A 1 93 ? -6.369 -7.047 8.120 1.00 70.31 93 ASN A O 1
ATOM 668 N N . VAL A 1 94 ? -6.149 -9.119 7.304 1.00 70.19 94 VAL A N 1
ATOM 669 C CA . VAL A 1 94 ? -4.681 -9.212 7.362 1.00 70.19 94 VAL A CA 1
ATOM 670 C C . VAL A 1 94 ? -4.032 -8.778 6.040 1.00 70.19 94 VAL A C 1
ATOM 672 O O . VAL A 1 94 ? -2.942 -9.240 5.699 1.00 70.19 94 VAL A O 1
ATOM 675 N N . ARG A 1 95 ? -4.694 -7.911 5.251 1.00 61.78 95 ARG A N 1
ATOM 676 C CA . ARG A 1 95 ? -4.092 -7.325 4.041 1.00 61.78 95 ARG A CA 1
ATOM 677 C C . ARG A 1 95 ? -2.854 -6.538 4.459 1.00 61.78 95 ARG A C 1
ATOM 679 O O . ARG A 1 95 ? -2.943 -5.437 4.985 1.00 61.78 95 ARG A O 1
ATOM 686 N N . GLY A 1 96 ? -1.694 -7.138 4.244 1.00 61.94 96 GLY A N 1
ATOM 687 C CA . GLY A 1 96 ? -0.406 -6.585 4.621 1.00 61.94 96 GLY A CA 1
ATOM 688 C C . GLY A 1 96 ? 0.692 -7.089 3.699 1.00 61.94 96 GLY A C 1
ATOM 689 O O . GLY A 1 96 ? 0.490 -7.990 2.882 1.00 61.94 96 GLY A O 1
ATOM 690 N N . SER A 1 97 ? 1.882 -6.522 3.865 1.00 57.56 97 SER A N 1
ATOM 691 C CA . SER A 1 97 ? 3.092 -6.810 3.083 1.00 57.56 97 SER A CA 1
ATOM 692 C C . SER A 1 97 ? 3.613 -8.249 3.200 1.00 57.56 97 SER A C 1
ATOM 694 O O . SER A 1 97 ? 4.641 -8.571 2.616 1.00 57.56 97 SER A O 1
ATOM 696 N N . ALA A 1 98 ? 2.910 -9.139 3.906 1.00 60.66 98 ALA A N 1
ATOM 697 C CA . ALA A 1 98 ? 3.266 -10.549 4.038 1.00 60.66 98 ALA A CA 1
ATOM 698 C C . ALA A 1 98 ? 3.363 -11.275 2.683 1.00 60.66 98 ALA A C 1
ATOM 700 O O . ALA A 1 98 ? 4.199 -12.163 2.538 1.00 60.66 98 ALA A O 1
ATOM 701 N N . ASN A 1 99 ? 2.555 -10.864 1.698 1.00 61.28 99 ASN A N 1
ATOM 702 C CA . ASN A 1 99 ? 2.578 -11.401 0.331 1.00 61.28 99 ASN A CA 1
ATOM 703 C C . ASN A 1 99 ? 3.321 -10.499 -0.663 1.00 61.28 99 ASN A C 1
ATOM 705 O O . ASN A 1 99 ? 3.339 -10.793 -1.857 1.00 61.28 99 ASN A O 1
ATOM 709 N N . ALA A 1 100 ? 3.908 -9.389 -0.205 1.00 62.09 100 ALA A N 1
ATOM 710 C CA . ALA A 1 100 ? 4.724 -8.571 -1.085 1.00 62.09 100 ALA A CA 1
ATOM 711 C C . ALA A 1 100 ? 5.968 -9.386 -1.478 1.00 62.09 100 ALA A C 1
ATOM 713 O O . ALA A 1 100 ? 6.641 -9.924 -0.589 1.00 62.09 100 ALA A O 1
ATOM 714 N N . PRO A 1 101 ? 6.294 -9.493 -2.780 1.00 60.69 101 PRO A N 1
ATOM 715 C CA . PRO A 1 101 ? 7.546 -10.093 -3.204 1.00 60.69 101 PRO A CA 1
ATOM 716 C C . PRO A 1 101 ? 8.691 -9.399 -2.471 1.00 60.69 101 PRO A C 1
ATOM 718 O O . PRO A 1 101 ? 8.821 -8.174 -2.519 1.00 60.69 101 PRO A O 1
ATOM 721 N N . ARG A 1 102 ? 9.521 -10.166 -1.760 1.00 65.94 102 ARG A N 1
ATOM 722 C CA . ARG A 1 102 ? 10.728 -9.594 -1.168 1.00 65.94 102 ARG A CA 1
ATOM 723 C C . ARG A 1 102 ? 11.663 -9.269 -2.319 1.00 65.94 102 ARG A C 1
ATOM 725 O O . ARG A 1 102 ? 12.136 -10.175 -3.005 1.00 65.94 102 ARG A O 1
ATOM 732 N N . GLY A 1 103 ? 11.909 -7.983 -2.545 1.00 60.41 103 GLY A N 1
ATOM 733 C CA . GLY A 1 103 ? 12.993 -7.577 -3.421 1.00 60.41 103 GLY A CA 1
ATOM 734 C C . GLY A 1 103 ? 14.292 -8.141 -2.854 1.00 60.41 103 GLY A C 1
ATOM 735 O O . GLY A 1 103 ? 14.599 -7.902 -1.689 1.00 60.41 103 GLY A O 1
ATOM 736 N N . GLY A 1 104 ? 15.045 -8.897 -3.659 1.00 66.56 104 GLY A N 1
ATOM 737 C CA . GLY A 1 104 ? 16.436 -9.218 -3.333 1.00 66.56 104 GLY A CA 1
ATOM 738 C C . GLY A 1 104 ? 17.230 -7.940 -3.016 1.00 66.56 104 GLY A C 1
ATOM 739 O O . GLY A 1 104 ? 16.784 -6.855 -3.432 1.00 66.56 104 GLY A O 1
ATOM 740 N N . PRO A 1 105 ? 18.349 -8.058 -2.274 1.00 64.88 105 PRO A N 1
ATOM 741 C CA . PRO A 1 105 ? 19.154 -6.915 -1.857 1.00 64.88 105 PRO A CA 1
ATOM 742 C C . PRO A 1 105 ? 19.484 -6.038 -3.065 1.00 64.88 105 PRO A C 1
ATOM 744 O O . PRO A 1 105 ? 19.836 -6.546 -4.131 1.00 64.88 105 PRO A O 1
ATOM 747 N N . VAL A 1 106 ? 19.296 -4.729 -2.910 1.00 62.44 106 VAL A N 1
ATOM 748 C CA . VAL A 1 106 ? 19.772 -3.762 -3.901 1.00 62.44 106 VAL A CA 1
ATOM 749 C C . VAL A 1 106 ? 21.298 -3.745 -3.774 1.00 62.44 106 VAL A C 1
ATOM 751 O O . VAL A 1 106 ? 21.778 -3.679 -2.642 1.00 62.44 106 VAL A O 1
ATOM 754 N N . PRO A 1 107 ? 22.058 -3.862 -4.875 1.00 67.00 107 PRO A N 1
ATOM 755 C CA . PRO A 1 107 ? 23.503 -3.675 -4.829 1.00 67.00 107 PRO A CA 1
ATOM 756 C C . PRO A 1 107 ? 23.839 -2.312 -4.221 1.00 67.00 107 PRO A C 1
ATOM 758 O O . PRO A 1 107 ? 23.115 -1.342 -4.454 1.00 67.00 107 PRO A O 1
ATOM 761 N N . GLU A 1 108 ? 24.917 -2.239 -3.444 1.00 72.38 108 GLU A N 1
ATOM 762 C CA . GLU A 1 108 ? 25.386 -0.961 -2.909 1.00 72.38 108 GLU A CA 1
ATOM 763 C C . GLU A 1 108 ? 25.645 0.019 -4.067 1.00 72.38 108 GLU A C 1
ATOM 765 O O . GLU A 1 108 ? 26.262 -0.377 -5.063 1.00 72.38 108 GLU A O 1
ATOM 770 N N . PRO A 1 109 ? 25.163 1.276 -3.987 1.00 65.00 109 PRO A N 1
ATOM 771 C CA . PRO A 1 109 ? 25.402 2.262 -5.030 1.00 65.00 109 PRO A CA 1
ATOM 772 C C . PRO A 1 109 ? 26.899 2.422 -5.305 1.00 65.00 109 PRO A C 1
ATOM 774 O O . PRO A 1 109 ? 27.697 2.585 -4.385 1.00 65.00 109 PRO A O 1
ATOM 777 N N . VAL A 1 110 ? 27.282 2.414 -6.582 1.00 64.38 110 VAL A N 1
ATOM 778 C CA . VAL A 1 110 ? 28.675 2.640 -6.980 1.00 64.38 110 VAL A CA 1
ATOM 779 C C . VAL A 1 110 ? 29.061 4.088 -6.667 1.00 64.38 110 VAL A C 1
ATOM 781 O O . VAL A 1 110 ? 28.432 5.022 -7.171 1.00 64.38 110 VAL A O 1
ATOM 784 N N . GLU A 1 111 ? 30.110 4.291 -5.866 1.00 73.12 111 GLU A N 1
ATOM 785 C CA . GLU A 1 111 ? 30.669 5.625 -5.633 1.00 73.12 111 GLU A CA 1
ATOM 786 C C . GLU A 1 111 ? 31.268 6.188 -6.936 1.00 73.12 111 GLU A C 1
ATOM 788 O O . GLU A 1 111 ? 32.093 5.526 -7.580 1.00 73.12 111 GLU A O 1
ATOM 793 N N . PRO A 1 112 ? 30.891 7.411 -7.360 1.00 53.28 112 PRO A N 1
ATOM 794 C CA . PRO A 1 112 ? 31.453 8.020 -8.559 1.00 53.28 112 PRO A CA 1
ATOM 795 C C . PRO A 1 112 ? 32.982 8.138 -8.470 1.00 53.28 112 PRO A C 1
ATOM 797 O O . PRO A 1 112 ? 33.506 8.900 -7.665 1.00 53.28 112 PRO A O 1
ATOM 800 N N . GLY A 1 113 ? 33.698 7.409 -9.332 1.00 62.19 113 GLY A N 1
ATOM 801 C CA . GLY A 1 113 ? 35.167 7.402 -9.378 1.00 62.19 113 GLY A CA 1
ATOM 802 C C . GLY A 1 113 ? 35.834 6.203 -8.697 1.00 62.19 113 GLY A C 1
ATOM 803 O O . GLY A 1 113 ? 37.048 6.059 -8.814 1.00 62.19 113 GLY A O 1
ATOM 804 N N . ALA A 1 114 ? 35.073 5.316 -8.052 1.00 62.78 114 ALA A N 1
ATOM 805 C CA . ALA A 1 114 ? 35.605 4.066 -7.522 1.00 62.78 114 ALA A CA 1
ATOM 806 C C . ALA A 1 114 ? 35.812 3.035 -8.647 1.00 62.78 114 ALA A C 1
ATOM 808 O O . ALA A 1 114 ? 34.897 2.720 -9.411 1.00 62.78 114 ALA A O 1
ATOM 809 N N . THR A 1 115 ? 37.016 2.472 -8.748 1.00 57.03 115 THR A N 1
ATOM 810 C CA . THR A 1 115 ? 37.271 1.280 -9.564 1.00 57.03 115 THR A CA 1
ATOM 811 C C . THR A 1 115 ? 36.772 0.063 -8.789 1.00 57.03 115 THR A C 1
ATOM 813 O O . THR A 1 115 ? 37.473 -0.458 -7.926 1.00 57.03 115 THR A O 1
ATOM 816 N N . GLY A 1 116 ? 35.530 -0.348 -9.044 1.00 57.06 116 GLY A N 1
ATOM 817 C CA . GLY A 1 116 ? 34.965 -1.568 -8.465 1.00 57.06 116 GLY A CA 1
ATOM 818 C C . GLY A 1 116 ? 35.697 -2.847 -8.918 1.00 57.06 116 GLY A C 1
ATOM 819 O O . GLY A 1 116 ? 36.547 -2.795 -9.811 1.00 57.06 116 GLY A O 1
ATOM 820 N N . PRO A 1 117 ? 35.321 -4.021 -8.379 1.00 57.47 117 PRO A N 1
ATOM 821 C CA . PRO A 1 117 ? 36.002 -5.310 -8.606 1.00 57.47 117 PRO A CA 1
ATOM 822 C C . PRO A 1 117 ? 36.023 -5.779 -10.077 1.00 57.47 117 PRO A C 1
ATOM 824 O O . PRO A 1 117 ? 36.768 -6.682 -10.450 1.00 57.47 117 PRO A O 1
ATOM 827 N N . TYR A 1 118 ? 35.241 -5.144 -10.953 1.00 53.81 118 TYR A N 1
ATOM 828 C CA . TYR A 1 118 ? 35.255 -5.386 -12.398 1.00 53.81 118 TYR A CA 1
ATOM 829 C C . TYR A 1 118 ? 36.503 -4.822 -13.104 1.00 53.81 118 TYR A C 1
ATOM 831 O O . TYR A 1 118 ? 36.810 -5.237 -14.224 1.00 53.81 118 TYR A O 1
ATOM 839 N N . ALA A 1 119 ? 37.240 -3.908 -12.459 1.00 55.66 119 ALA A N 1
ATOM 840 C CA . ALA A 1 119 ? 38.492 -3.366 -12.985 1.00 55.66 119 ALA A CA 1
ATOM 841 C C . ALA A 1 119 ? 39.609 -4.425 -13.022 1.00 55.66 119 ALA A C 1
ATOM 843 O O . ALA A 1 119 ? 40.367 -4.469 -13.988 1.00 55.66 119 ALA A O 1
ATOM 844 N N . GLU A 1 120 ? 39.666 -5.333 -12.041 1.00 53.91 120 GLU A N 1
ATOM 845 C CA . GLU A 1 120 ? 40.627 -6.450 -12.028 1.00 53.91 120 GLU A CA 1
ATOM 846 C C . GLU A 1 120 ? 40.348 -7.461 -13.150 1.00 53.91 120 GLU A C 1
ATOM 848 O O . GLU A 1 120 ? 41.274 -7.924 -13.819 1.00 53.91 120 GLU A O 1
ATOM 853 N N . GLY A 1 121 ? 39.070 -7.733 -13.443 1.00 55.12 121 GLY A N 1
ATOM 854 C CA . GLY A 1 121 ? 38.676 -8.587 -14.569 1.00 55.12 121 GLY A CA 1
ATOM 855 C C . GLY A 1 121 ? 39.020 -7.981 -15.936 1.00 55.12 121 GLY A C 1
ATOM 856 O O . GLY A 1 121 ? 39.499 -8.682 -16.829 1.00 55.12 121 GLY A O 1
ATOM 857 N N . MET A 1 122 ? 38.837 -6.664 -16.098 1.00 58.12 122 MET A N 1
ATOM 858 C CA . MET A 1 122 ? 39.219 -5.957 -17.328 1.00 58.12 122 MET A CA 1
ATOM 859 C C . MET A 1 122 ? 40.733 -5.776 -17.476 1.00 58.12 122 MET A C 1
ATOM 861 O O . MET A 1 122 ? 41.224 -5.817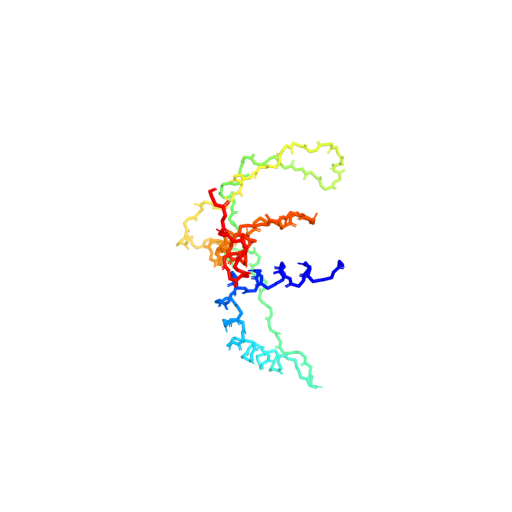 -18.600 1.00 58.12 122 MET A O 1
ATOM 865 N N . ALA A 1 123 ? 41.489 -5.636 -16.383 1.00 61.81 123 ALA A N 1
ATOM 866 C CA . ALA A 1 123 ? 42.951 -5.597 -16.432 1.00 61.81 123 ALA A CA 1
ATOM 867 C C . ALA A 1 123 ? 43.544 -6.932 -16.918 1.00 61.81 123 ALA A C 1
ATOM 869 O O . ALA A 1 123 ? 44.500 -6.935 -17.698 1.00 61.81 123 ALA A O 1
ATOM 870 N N . GLY A 1 124 ? 42.935 -8.059 -16.528 1.00 58.81 124 GLY A N 1
ATOM 871 C CA . GLY A 1 124 ? 43.276 -9.384 -17.052 1.00 58.81 124 GLY A CA 1
ATOM 872 C C . GLY A 1 124 ? 42.966 -9.540 -18.547 1.00 58.81 124 GLY A C 1
ATOM 873 O O . GLY A 1 124 ? 43.796 -10.050 -19.296 1.00 58.81 124 GLY A O 1
ATOM 874 N N . LEU A 1 125 ? 41.813 -9.038 -19.004 1.00 57.44 125 LEU A N 1
ATOM 875 C CA . LEU A 1 125 ? 41.412 -9.068 -20.422 1.00 57.44 125 LEU A CA 1
ATOM 876 C C . LEU A 1 125 ? 42.232 -8.122 -21.315 1.00 57.44 125 LEU A C 1
ATOM 878 O O . LEU A 1 125 ? 42.427 -8.409 -22.492 1.00 57.44 125 LEU A O 1
ATOM 882 N N . LEU A 1 126 ? 42.729 -7.015 -20.759 1.00 65.75 126 LEU A N 1
ATOM 883 C CA . LEU A 1 126 ? 43.597 -6.053 -21.448 1.00 65.75 126 LEU A CA 1
ATOM 884 C C . LEU A 1 126 ? 45.087 -6.430 -21.377 1.00 65.75 126 LEU A C 1
ATOM 886 O O . LEU A 1 126 ? 45.929 -5.681 -21.867 1.00 65.75 126 LEU A O 1
ATOM 890 N N . GLY A 1 127 ? 45.429 -7.570 -20.765 1.00 55.06 127 GLY A N 1
ATOM 891 C CA . GLY A 1 127 ? 46.813 -8.040 -20.642 1.00 55.06 127 GLY A CA 1
ATOM 892 C C . GLY A 1 127 ? 47.693 -7.182 -19.725 1.00 55.06 127 GLY A C 1
ATOM 893 O O . GLY A 1 127 ? 48.914 -7.309 -19.757 1.00 55.06 127 GLY A O 1
ATOM 894 N N . LEU A 1 128 ? 47.096 -6.325 -18.892 1.00 62.28 128 LEU A N 1
ATOM 895 C CA . LEU A 1 128 ? 47.802 -5.423 -17.974 1.00 62.28 128 LEU A CA 1
ATOM 896 C C . LEU A 1 128 ? 48.155 -6.089 -16.629 1.00 62.28 128 LEU A C 1
ATOM 898 O O . LEU A 1 128 ? 48.792 -5.468 -15.785 1.00 62.28 128 LEU A O 1
ATOM 902 N N . GLY A 1 129 ? 47.762 -7.351 -16.426 1.00 60.22 129 GLY A N 1
ATOM 903 C CA . GLY A 1 129 ? 48.000 -8.126 -15.200 1.00 60.22 129 GLY A CA 1
ATOM 904 C C . GLY A 1 129 ? 49.286 -8.964 -15.167 1.00 60.22 129 GLY A C 1
ATOM 905 O O . GLY A 1 129 ? 49.397 -9.854 -14.330 1.00 60.22 129 GLY A O 1
ATOM 906 N N . GLY A 1 130 ? 50.243 -8.745 -16.075 1.00 57.81 130 GLY A N 1
ATOM 907 C CA . GLY A 1 130 ? 51.465 -9.553 -16.162 1.00 57.81 130 GLY A CA 1
ATOM 908 C C . GLY A 1 130 ? 52.740 -8.743 -15.948 1.00 57.81 130 GLY A C 1
ATOM 909 O O . GLY A 1 130 ? 53.258 -8.169 -16.903 1.00 57.81 130 GLY A O 1
ATOM 910 N N . GLY A 1 131 ? 53.293 -8.744 -14.728 1.00 49.44 131 GLY A N 1
ATOM 911 C CA . GLY A 1 131 ? 54.598 -8.124 -14.484 1.00 49.44 131 GLY A CA 1
ATOM 912 C C . GLY A 1 131 ? 55.151 -8.216 -13.059 1.00 49.44 131 GLY A C 1
ATOM 913 O O . GLY A 1 131 ? 55.174 -7.196 -12.383 1.00 49.44 131 GLY A O 1
ATOM 914 N N . ARG A 1 132 ? 55.710 -9.393 -12.727 1.00 39.47 132 ARG A N 1
ATOM 915 C CA . ARG A 1 132 ? 56.542 -9.769 -11.554 1.00 39.47 132 ARG A CA 1
ATOM 916 C C . ARG A 1 132 ? 55.873 -9.896 -10.188 1.00 39.47 132 ARG A C 1
ATOM 918 O O . ARG A 1 132 ? 55.372 -8.891 -9.653 1.00 39.47 132 ARG A O 1
#

Secondary structure (DSSP, 8-state):
--HHHHHHHHHHHHHTHHHHHHHHHHHHHHHHHHHHHEETTEE-------TTTTPBP-TT-TTSPP--TT--SPPPPP-TT----S-TTSSSB--SGGGS--PPPPPPPPPTT---THHHHHHHHTTTT---

pLDDT: mean 74.71, std 12.35, range [39.47, 94.12]

Foldseek 3Di:
DVVLVVVLVVLVCVLCVVVVVVCVVCVVVVVVVVCVQQDPVGGNDDDDCPPVQPHAAPPQQVVDDDDDPPDPPDDDPDPPRRARPDDPPPSHPNPDCPPPPPRDDRPDRDDVPDPPPVVVVVCVVVVVPDDD

Sequence (132 aa):
MVVANLLTTSEVAVTRQRGLEELLVKLPAVAAAGASAVDDEGARFGMSVTFFEPLPCTAGYGGTTYRNGLDTTPSAPVNTRARCVSSPGTGINVRGSANAPRGGPVPEPVEPGATGPYAEGMAGLLGLGGGR